Protein AF-A0A2D5S0X4-F1 (afdb_monomer_lite)

Sequence (86 aa):
MKKLICAIMFVGSAVALVTFFSVDSCLDAGGSSSKFGLVCTGVGSDFIPLYQRVAPLFWLSVFIFSSTVVFCVDKAMPNAKLCVKD

pLDDT: mean 75.85, std 10.63, range [41.56, 89.75]

Structure (mmCIF, N/CA/C/O backbone):
data_AF-A0A2D5S0X4-F1
#
_entry.id   AF-A0A2D5S0X4-F1
#
loop_
_atom_site.group_PDB
_atom_site.id
_atom_site.type_symbol
_atom_site.label_atom_id
_atom_site.label_alt_id
_atom_site.label_comp_id
_atom_site.label_asym_id
_atom_site.label_entity_id
_atom_site.label_seq_id
_atom_site.pdbx_PDB_ins_code
_atom_site.Cartn_x
_atom_site.Cartn_y
_atom_site.Cartn_z
_atom_site.occupancy
_atom_site.B_iso_or_equiv
_atom_site.auth_seq_id
_atom_site.auth_comp_id
_atom_site.auth_asym_id
_atom_site.auth_atom_id
_atom_site.pdbx_PDB_model_num
ATOM 1 N N . MET A 1 1 ? -12.007 7.679 23.503 1.00 56.41 1 MET A N 1
ATOM 2 C CA . MET A 1 1 ? -10.551 7.396 23.423 1.00 56.41 1 MET A CA 1
ATOM 3 C C . MET A 1 1 ? -10.227 6.069 22.738 1.00 56.41 1 MET A C 1
ATOM 5 O O . MET A 1 1 ? -9.512 6.106 21.751 1.00 56.41 1 MET A O 1
ATOM 9 N N . LYS A 1 2 ? -10.779 4.920 23.166 1.00 65.00 2 LYS A N 1
ATOM 10 C CA . LYS A 1 2 ? -10.478 3.609 22.543 1.00 65.00 2 LYS A CA 1
ATOM 11 C C . LYS A 1 2 ? -10.779 3.547 21.033 1.00 65.00 2 LYS A C 1
ATOM 13 O O . LYS A 1 2 ? -9.910 3.153 20.268 1.00 65.00 2 LYS A O 1
ATOM 18 N N . LYS A 1 3 ? -11.943 4.050 20.595 1.00 67.38 3 LYS A N 1
ATOM 19 C CA . LYS A 1 3 ? -12.326 4.109 19.166 1.00 67.38 3 LYS A CA 1
ATOM 20 C C . LYS A 1 3 ? -11.354 4.936 18.309 1.00 67.38 3 LYS A C 1
ATOM 22 O O . LYS A 1 3 ? -11.027 4.534 17.201 1.00 67.38 3 LYS A O 1
ATOM 27 N N . LEU A 1 4 ? -10.855 6.054 18.847 1.00 74.19 4 LEU A N 1
ATOM 28 C CA . LEU A 1 4 ? -9.897 6.924 18.156 1.00 74.19 4 LEU A CA 1
ATOM 29 C C . LEU A 1 4 ? -8.551 6.217 17.954 1.00 74.19 4 LEU A C 1
ATOM 31 O O . LEU A 1 4 ? -7.998 6.254 16.863 1.00 74.19 4 LEU A O 1
ATOM 35 N N . ILE A 1 5 ? -8.057 5.529 18.986 1.00 77.19 5 ILE A N 1
ATOM 36 C CA . ILE A 1 5 ? -6.806 4.764 18.914 1.00 77.19 5 ILE A CA 1
ATOM 37 C C . ILE A 1 5 ? -6.931 3.627 17.892 1.00 77.19 5 ILE A C 1
ATOM 39 O O . ILE A 1 5 ? -6.042 3.461 17.063 1.00 77.19 5 ILE A O 1
ATOM 43 N N . CYS A 1 6 ? -8.048 2.894 17.893 1.00 72.12 6 CYS A N 1
ATOM 44 C CA . CYS A 1 6 ? -8.298 1.844 16.903 1.00 72.12 6 CYS A CA 1
ATOM 45 C C . CYS A 1 6 ? -8.378 2.394 15.476 1.00 72.12 6 CYS A C 1
ATOM 47 O O . CYS A 1 6 ? -7.808 1.793 14.572 1.00 72.12 6 CYS A O 1
ATOM 49 N N . ALA A 1 7 ? -9.034 3.540 15.273 1.00 73.62 7 ALA A 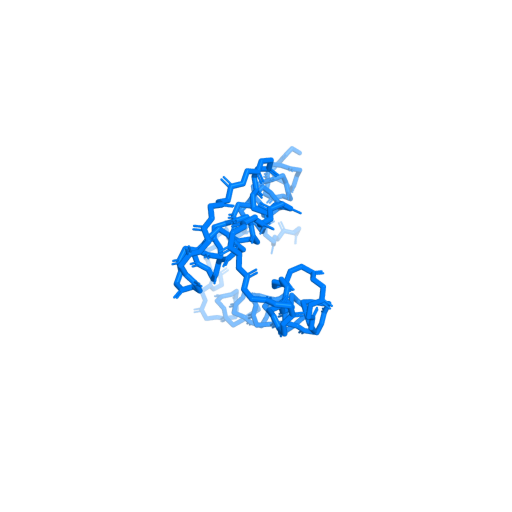N 1
ATOM 50 C CA . ALA A 1 7 ? -9.093 4.186 13.966 1.00 73.62 7 ALA A CA 1
ATOM 51 C C . ALA A 1 7 ? -7.697 4.604 13.478 1.00 73.62 7 ALA A C 1
ATOM 53 O O . ALA A 1 7 ? -7.348 4.337 12.333 1.00 73.62 7 ALA A O 1
ATOM 54 N N . ILE A 1 8 ? -6.871 5.189 14.353 1.00 78.12 8 ILE A N 1
ATOM 55 C CA . ILE A 1 8 ? -5.488 5.571 14.026 1.00 78.12 8 ILE A CA 1
ATOM 56 C C . ILE A 1 8 ? -4.643 4.338 13.696 1.00 78.12 8 ILE A C 1
ATOM 58 O O . ILE A 1 8 ? -3.938 4.348 12.691 1.00 78.12 8 ILE A O 1
ATOM 62 N N . MET A 1 9 ? -4.726 3.273 14.501 1.00 80.31 9 MET A N 1
ATOM 63 C CA . MET A 1 9 ? -4.011 2.019 14.231 1.00 80.31 9 MET A CA 1
ATOM 64 C C . MET A 1 9 ? -4.433 1.428 12.892 1.00 80.31 9 MET A C 1
ATOM 66 O O . MET A 1 9 ? -3.583 1.064 12.093 1.00 80.31 9 MET A O 1
ATOM 70 N N . PHE A 1 10 ? -5.734 1.391 12.620 1.00 80.12 10 PHE A N 1
ATOM 71 C CA . PHE A 1 10 ? -6.262 0.853 11.379 1.00 80.12 10 PHE A CA 1
ATOM 72 C C . PHE A 1 10 ? -5.790 1.657 10.156 1.00 80.12 10 PHE A C 1
ATOM 74 O O . PHE A 1 10 ? -5.278 1.076 9.202 1.00 80.12 10 PHE A O 1
ATOM 81 N N . VAL A 1 11 ? -5.887 2.992 10.198 1.00 81.19 11 VAL A N 1
ATOM 82 C CA . VAL A 1 11 ? -5.402 3.863 9.113 1.00 81.19 11 VAL A CA 1
ATOM 83 C C . VAL A 1 11 ? -3.887 3.734 8.948 1.00 81.19 11 VAL A C 1
ATOM 85 O O . VAL A 1 11 ? -3.405 3.595 7.827 1.00 81.19 11 VAL A O 1
ATOM 88 N N . GLY A 1 12 ? -3.134 3.722 10.051 1.00 83.12 12 GLY A N 1
ATOM 89 C CA . GLY A 1 12 ? -1.683 3.551 10.033 1.00 83.12 12 GLY A CA 1
ATOM 90 C C . GLY A 1 12 ? -1.259 2.216 9.422 1.00 83.12 12 GLY A C 1
ATOM 91 O O . GLY A 1 12 ? -0.399 2.191 8.546 1.00 83.12 12 GLY A O 1
ATOM 92 N N . SER A 1 13 ? -1.904 1.116 9.818 1.00 82.69 13 SER A N 1
ATOM 93 C CA . SER A 1 13 ? -1.669 -0.212 9.245 1.00 82.69 13 SER A CA 1
ATOM 94 C C . SER A 1 13 ? -2.027 -0.265 7.762 1.00 82.69 13 SER A C 1
ATOM 96 O O . SER A 1 13 ? -1.263 -0.829 6.984 1.00 82.69 13 SER A O 1
ATOM 98 N N . ALA A 1 14 ? -3.137 0.355 7.351 1.00 79.38 14 ALA A N 1
ATOM 99 C CA . ALA A 1 14 ? -3.522 0.422 5.945 1.00 79.38 14 ALA A CA 1
ATOM 100 C C . ALA A 1 14 ? -2.465 1.165 5.112 1.00 79.38 14 ALA A C 1
ATOM 102 O O . ALA A 1 14 ? -1.983 0.625 4.122 1.00 79.38 14 ALA A O 1
ATOM 103 N N . VAL A 1 15 ? -2.031 2.353 5.544 1.00 81.62 15 VAL A N 1
ATOM 104 C CA . VAL A 1 15 ? -0.985 3.130 4.852 1.00 81.62 15 VAL A CA 1
ATOM 105 C C . VAL A 1 15 ? 0.344 2.370 4.804 1.00 81.62 15 VAL A C 1
ATOM 107 O O . VAL A 1 15 ? 1.012 2.368 3.766 1.00 81.62 15 VAL A O 1
ATOM 110 N N . ALA A 1 16 ? 0.718 1.687 5.890 1.00 85.19 16 ALA A N 1
ATOM 111 C CA . ALA A 1 16 ? 1.924 0.866 5.942 1.00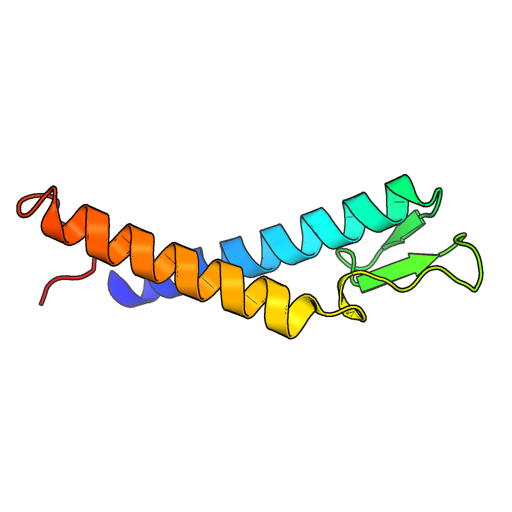 85.19 16 ALA A CA 1
ATOM 112 C C . ALA A 1 16 ? 1.863 -0.308 4.951 1.00 85.19 16 ALA A C 1
ATOM 114 O O . ALA A 1 16 ? 2.831 -0.540 4.231 1.00 85.19 16 ALA A O 1
ATOM 115 N N . LEU A 1 17 ? 0.721 -0.995 4.856 1.00 84.31 17 LEU A N 1
ATOM 116 C CA . LEU A 1 17 ? 0.495 -2.059 3.873 1.00 84.31 17 LEU A CA 1
ATOM 117 C C . LEU A 1 17 ? 0.582 -1.523 2.439 1.00 84.31 17 LEU A C 1
ATOM 119 O O . LEU A 1 17 ? 1.271 -2.124 1.618 1.00 84.31 17 LEU A O 1
ATOM 123 N N . VAL A 1 18 ? -0.053 -0.380 2.139 1.00 80.31 18 VAL A N 1
ATOM 124 C CA . VAL A 1 18 ? 0.024 0.253 0.804 1.00 80.31 18 VAL A CA 1
ATOM 125 C C . VAL A 1 18 ? 1.467 0.523 0.422 1.00 80.31 18 VAL A C 1
ATOM 127 O O . VAL A 1 18 ? 1.905 0.178 -0.675 1.00 80.31 18 VAL A O 1
ATOM 130 N N . THR A 1 19 ? 2.198 1.133 1.348 1.00 84.31 19 THR A N 1
ATOM 131 C CA . THR A 1 19 ? 3.601 1.491 1.180 1.00 84.31 19 THR A CA 1
ATOM 132 C C . THR A 1 19 ? 4.441 0.247 0.919 1.00 84.31 19 THR A C 1
ATOM 134 O O . THR A 1 19 ? 5.182 0.208 -0.058 1.00 84.31 19 THR A O 1
ATOM 137 N N . PHE A 1 20 ? 4.283 -0.784 1.753 1.00 86.25 20 PHE A N 1
ATOM 138 C CA . PHE A 1 20 ? 5.041 -2.026 1.660 1.00 86.25 20 PHE A CA 1
ATOM 139 C C . PHE A 1 20 ? 4.851 -2.707 0.301 1.00 86.25 20 PHE A C 1
ATOM 141 O O . PHE A 1 20 ? 5.831 -2.932 -0.400 1.00 86.25 20 PHE A O 1
ATOM 148 N N . PHE A 1 21 ? 3.605 -2.932 -0.126 1.00 83.81 21 PHE A N 1
ATOM 149 C CA . PHE A 1 21 ? 3.330 -3.556 -1.425 1.00 83.81 21 PHE A CA 1
ATOM 150 C C . PHE A 1 21 ? 3.769 -2.692 -2.615 1.00 83.81 21 PHE A C 1
ATOM 152 O O . PHE A 1 21 ? 4.179 -3.212 -3.653 1.00 83.81 21 PHE A O 1
ATOM 159 N N . SER A 1 22 ? 3.706 -1.365 -2.488 1.00 82.94 22 SER A N 1
ATOM 160 C CA . SER A 1 22 ? 4.175 -0.465 -3.548 1.00 82.94 22 SER A CA 1
ATOM 161 C C . SER A 1 22 ? 5.699 -0.514 -3.701 1.00 82.94 22 SER A C 1
ATOM 163 O O . SER 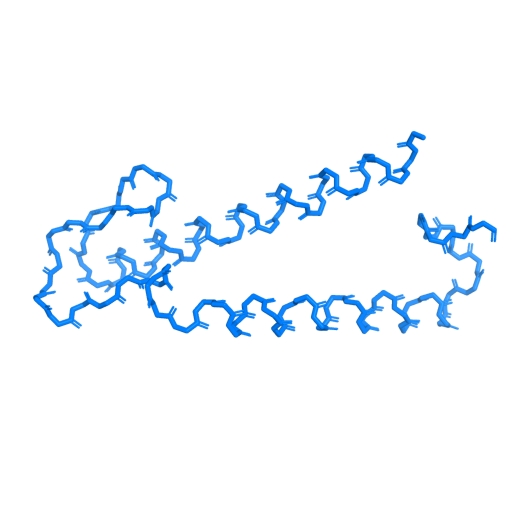A 1 22 ? 6.196 -0.509 -4.825 1.00 82.94 22 SER A O 1
ATOM 165 N N . VAL A 1 23 ? 6.441 -0.606 -2.592 1.00 87.62 23 VAL A N 1
ATOM 166 C CA . VAL A 1 23 ? 7.900 -0.802 -2.607 1.00 87.62 23 VAL A CA 1
ATOM 167 C C . VAL A 1 23 ? 8.255 -2.171 -3.182 1.00 87.62 23 VAL A C 1
ATOM 169 O O . VAL A 1 23 ? 9.081 -2.241 -4.086 1.00 87.62 23 VAL A O 1
ATOM 172 N N . ASP A 1 24 ? 7.606 -3.226 -2.696 1.00 88.00 24 ASP A N 1
ATOM 173 C CA . ASP A 1 24 ? 7.826 -4.614 -3.114 1.00 88.00 24 ASP A CA 1
ATOM 174 C C . ASP A 1 24 ? 7.643 -4.780 -4.630 1.00 88.00 24 ASP A C 1
ATOM 176 O O . ASP A 1 24 ? 8.579 -5.136 -5.337 1.00 88.00 24 ASP A O 1
ATOM 180 N N . SER A 1 25 ? 6.500 -4.335 -5.165 1.00 84.62 25 SER A N 1
ATOM 181 C CA . SER A 1 25 ? 6.230 -4.386 -6.611 1.00 84.62 25 SER A CA 1
ATOM 182 C C . SER A 1 25 ? 7.226 -3.593 -7.469 1.00 84.62 25 SER A C 1
ATOM 184 O O . SER A 1 25 ? 7.469 -3.950 -8.620 1.00 84.62 25 SER A O 1
ATOM 186 N N . CYS A 1 26 ? 7.800 -2.511 -6.932 1.00 86.69 26 CYS A N 1
ATOM 187 C CA . CYS A 1 26 ? 8.832 -1.734 -7.616 1.00 86.69 26 CYS A CA 1
ATOM 188 C C . CYS A 1 26 ? 10.171 -2.483 -7.655 1.00 86.69 26 CYS A C 1
ATOM 190 O O . CYS A 1 26 ? 10.833 -2.503 -8.693 1.00 86.69 26 CYS A O 1
ATOM 192 N N . LEU A 1 27 ? 10.557 -3.104 -6.537 1.00 87.88 27 LEU A N 1
ATOM 193 C CA . LEU A 1 27 ? 11.779 -3.901 -6.436 1.00 87.88 27 LEU A CA 1
ATOM 194 C C . LEU A 1 27 ? 11.692 -5.168 -7.298 1.00 87.88 27 LEU A C 1
ATOM 196 O O . LEU A 1 27 ? 12.655 -5.489 -7.991 1.00 87.88 27 LEU A O 1
ATOM 200 N N . ASP A 1 28 ? 10.530 -5.821 -7.336 1.00 87.69 28 ASP A N 1
ATOM 201 C CA . ASP A 1 28 ? 10.265 -6.985 -8.194 1.00 87.69 28 ASP A CA 1
ATOM 202 C C . ASP A 1 28 ? 10.388 -6.659 -9.687 1.00 87.69 28 ASP A C 1
ATOM 204 O O . ASP A 1 28 ? 10.820 -7.489 -10.485 1.00 87.69 28 ASP A O 1
ATOM 208 N N . ALA A 1 29 ? 10.062 -5.425 -10.078 1.00 85.12 29 ALA A N 1
ATOM 209 C CA . ALA A 1 29 ? 10.257 -4.937 -11.440 1.00 85.12 29 ALA A CA 1
ATOM 210 C C . ALA A 1 29 ? 11.715 -4.540 -11.752 1.00 85.12 29 ALA A C 1
ATOM 212 O O . ALA A 1 29 ? 11.988 -4.022 -12.837 1.00 85.12 29 ALA A O 1
ATOM 213 N N . GLY A 1 30 ? 12.648 -4.753 -10.817 1.00 87.50 30 GLY A N 1
ATOM 214 C CA . GLY A 1 30 ? 14.056 -4.366 -10.938 1.00 87.50 30 GLY A CA 1
ATOM 215 C C . GLY A 1 30 ? 14.311 -2.870 -10.727 1.00 87.50 30 GLY A C 1
ATOM 216 O O . GLY A 1 30 ? 15.400 -2.385 -11.031 1.00 87.50 30 GLY A O 1
ATOM 217 N N . GLY A 1 31 ? 13.313 -2.136 -10.232 1.00 88.06 31 GLY A N 1
ATOM 218 C CA . GLY A 1 31 ? 13.395 -0.709 -9.961 1.00 88.06 31 GLY A CA 1
ATOM 219 C C . GLY A 1 31 ? 14.007 -0.372 -8.607 1.00 88.06 31 GLY A C 1
ATOM 220 O O . GLY A 1 31 ? 14.279 -1.226 -7.767 1.00 88.06 31 GLY A O 1
ATOM 221 N N . SER A 1 32 ? 14.168 0.925 -8.363 1.00 89.75 32 SER A N 1
ATOM 222 C CA . SER A 1 32 ? 14.475 1.481 -7.051 1.00 89.75 32 SER A CA 1
ATOM 223 C C . SER A 1 32 ? 13.283 2.280 -6.540 1.00 89.75 32 SER A C 1
ATOM 225 O O . SER A 1 32 ? 12.744 3.144 -7.238 1.00 89.75 32 SER A O 1
ATOM 227 N N . SER A 1 33 ? 12.863 1.991 -5.310 1.00 87.81 33 SER A N 1
ATOM 228 C CA . SER A 1 33 ? 11.737 2.672 -4.683 1.00 87.81 33 SER A CA 1
ATOM 229 C C . SER A 1 33 ? 12.199 3.807 -3.771 1.00 87.81 33 SER A C 1
ATOM 231 O O . SER A 1 33 ? 13.186 3.690 -3.047 1.00 87.81 33 SER A O 1
ATOM 233 N N . SER A 1 34 ? 11.460 4.915 -3.766 1.00 86.31 34 SER A N 1
ATOM 234 C CA . SER A 1 34 ? 11.685 6.045 -2.864 1.00 86.31 34 SER A CA 1
ATOM 235 C C . SER A 1 34 ? 10.364 6.696 -2.439 1.00 86.31 34 SER A C 1
ATOM 237 O O . SER A 1 34 ? 9.289 6.328 -2.914 1.00 86.31 34 SER A O 1
ATOM 239 N N . LYS A 1 35 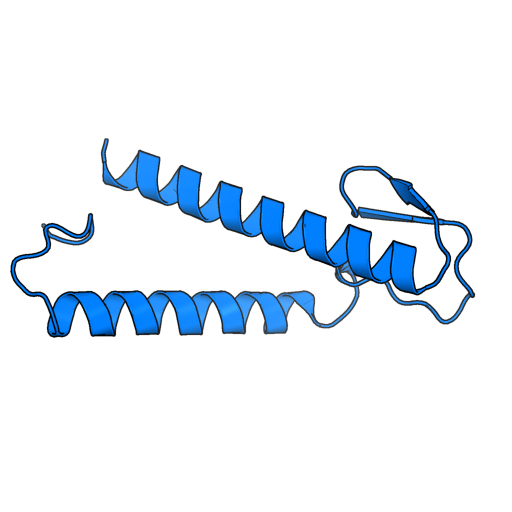? 10.432 7.647 -1.493 1.00 85.94 35 LYS A N 1
ATOM 240 C CA . LYS A 1 35 ? 9.258 8.365 -0.950 1.00 85.94 35 LYS A CA 1
ATOM 241 C C . LYS A 1 35 ? 8.152 7.418 -0.454 1.00 85.94 35 LYS A C 1
ATOM 243 O O . LYS A 1 35 ? 6.989 7.605 -0.791 1.00 85.94 35 LYS A O 1
ATOM 248 N N . PHE A 1 36 ? 8.514 6.411 0.345 1.00 81.06 36 PHE A N 1
ATOM 249 C CA . PHE A 1 36 ? 7.558 5.439 0.897 1.00 81.06 36 PHE A CA 1
ATOM 250 C C . PHE A 1 36 ? 6.739 4.720 -0.195 1.00 81.06 36 PHE A C 1
ATOM 252 O O . PHE A 1 36 ? 5.519 4.627 -0.110 1.00 81.06 36 PHE A O 1
ATOM 259 N N . GLY A 1 37 ? 7.392 4.236 -1.254 1.00 74.88 37 GLY A N 1
ATOM 260 C CA . GLY A 1 37 ? 6.714 3.451 -2.294 1.00 74.88 37 GLY A CA 1
ATOM 261 C C . GLY A 1 37 ? 5.918 4.267 -3.312 1.00 74.88 37 GLY A C 1
ATOM 262 O O . GLY A 1 37 ? 5.377 3.691 -4.250 1.00 74.88 37 GLY A O 1
ATOM 263 N N . LEU A 1 38 ? 5.860 5.596 -3.168 1.00 78.00 38 LEU A N 1
ATOM 264 C CA . LEU A 1 38 ? 5.146 6.485 -4.094 1.00 78.00 38 LEU A CA 1
ATOM 265 C C . LEU A 1 38 ? 5.948 6.831 -5.348 1.00 78.00 38 LEU A C 1
ATOM 267 O O . LEU A 1 38 ? 5.403 7.398 -6.290 1.00 78.00 38 LEU A O 1
ATOM 271 N N . VAL A 1 39 ? 7.246 6.538 -5.353 1.00 84.62 39 VAL A N 1
ATOM 272 C CA . VAL A 1 39 ? 8.117 6.782 -6.498 1.00 84.62 39 VAL A CA 1
ATOM 273 C C . VAL A 1 39 ? 8.893 5.509 -6.786 1.00 84.62 39 VAL A C 1
ATOM 275 O O . VAL A 1 39 ? 9.559 4.971 -5.902 1.00 84.62 39 VAL A O 1
ATOM 278 N N . CYS A 1 40 ? 8.817 5.055 -8.032 1.00 86.19 40 CYS A N 1
ATOM 279 C CA . CYS A 1 40 ? 9.593 3.940 -8.550 1.00 86.19 40 CYS A CA 1
ATOM 280 C C . CYS A 1 40 ? 10.397 4.423 -9.760 1.00 86.19 40 CYS A C 1
ATOM 282 O O . CYS A 1 40 ? 9.829 5.004 -10.685 1.00 86.19 40 CYS A O 1
ATOM 284 N N . THR A 1 41 ? 11.713 4.231 -9.739 1.00 87.75 41 THR A N 1
ATOM 285 C CA . THR A 1 41 ? 12.631 4.622 -10.819 1.00 87.75 41 THR A CA 1
ATOM 286 C C . THR A 1 41 ? 13.415 3.412 -11.320 1.00 87.75 41 THR A C 1
ATOM 288 O O . THR A 1 41 ? 13.488 2.394 -10.643 1.00 87.75 41 THR A O 1
ATOM 291 N N . GLY A 1 42 ? 13.995 3.496 -12.521 1.00 85.31 42 GLY A N 1
ATOM 292 C CA . GLY A 1 42 ? 14.781 2.391 -13.092 1.00 85.31 42 GLY A CA 1
ATOM 293 C C . GLY A 1 42 ? 13.954 1.212 -13.623 1.00 85.31 42 GLY A C 1
ATOM 294 O O . GLY A 1 42 ? 14.524 0.189 -13.976 1.00 85.31 42 GLY A O 1
ATOM 295 N N . VAL A 1 43 ? 12.632 1.363 -13.705 1.00 85.38 43 VAL A N 1
ATOM 296 C CA . VAL A 1 43 ? 11.701 0.388 -14.293 1.00 85.38 43 VAL A CA 1
ATOM 297 C C . VAL A 1 43 ? 11.425 0.694 -15.766 1.00 85.38 43 VAL A C 1
ATOM 299 O O . VAL A 1 43 ? 11.555 1.838 -16.206 1.00 85.38 43 VAL A O 1
ATOM 302 N N . GLY A 1 44 ? 11.027 -0.327 -16.532 1.00 82.44 44 GLY A N 1
ATOM 303 C CA . GLY A 1 44 ? 10.609 -0.162 -17.928 1.00 82.44 44 GLY A CA 1
ATOM 304 C C . GLY A 1 44 ? 9.392 0.761 -18.077 1.00 82.44 44 GLY A C 1
ATOM 305 O O . GLY A 1 44 ? 8.592 0.895 -17.152 1.00 82.44 44 GLY A O 1
ATOM 306 N N . SER A 1 45 ? 9.226 1.370 -19.256 1.00 76.62 45 SER A N 1
ATOM 307 C CA . SER A 1 45 ? 8.130 2.312 -19.561 1.00 76.62 45 SER A CA 1
ATOM 308 C C . SER A 1 45 ? 6.725 1.733 -19.372 1.00 76.62 45 SER A C 1
ATOM 310 O O . SER A 1 45 ? 5.772 2.487 -19.199 1.00 76.62 45 SER A O 1
ATOM 312 N N . ASP A 1 46 ? 6.607 0.406 -19.383 1.00 78.62 46 ASP A N 1
ATOM 313 C CA . ASP A 1 46 ? 5.337 -0.315 -19.273 1.00 78.62 46 ASP A CA 1
ATOM 314 C C . ASP A 1 46 ? 4.976 -0.661 -17.816 1.00 78.62 46 ASP A C 1
ATOM 316 O O . ASP A 1 46 ? 3.902 -1.206 -17.531 1.00 78.62 46 ASP A O 1
ATOM 320 N N . PHE A 1 47 ? 5.866 -0.361 -16.862 1.00 80.62 47 PHE A N 1
ATOM 321 C CA . PHE A 1 47 ? 5.596 -0.577 -15.449 1.00 80.62 47 PHE A CA 1
ATOM 322 C C . PHE A 1 47 ? 4.642 0.495 -14.926 1.00 80.62 47 PHE A C 1
ATOM 324 O O . PHE A 1 47 ? 4.972 1.675 -14.847 1.00 80.62 47 PHE A O 1
ATOM 331 N N . ILE A 1 48 ? 3.453 0.057 -14.519 1.00 79.31 48 ILE A N 1
ATOM 332 C CA . ILE A 1 48 ? 2.465 0.914 -13.865 1.00 79.31 48 ILE A CA 1
ATOM 333 C C . ILE A 1 48 ? 2.555 0.642 -12.362 1.00 79.31 48 ILE A C 1
ATOM 335 O O . ILE A 1 48 ? 2.202 -0.471 -11.950 1.00 79.31 48 ILE A O 1
ATOM 339 N N . PRO A 1 49 ? 2.984 1.625 -11.553 1.00 72.12 49 PRO A N 1
ATOM 340 C CA . PRO A 1 49 ? 3.092 1.489 -10.111 1.00 72.12 49 PRO A CA 1
ATOM 341 C C . PRO A 1 49 ? 1.779 1.066 -9.457 1.00 72.12 49 PRO A C 1
ATOM 343 O O . PRO A 1 49 ? 0.691 1.439 -9.904 1.00 72.12 49 PRO A O 1
ATOM 346 N N . LEU A 1 50 ? 1.874 0.334 -8.347 1.00 71.19 50 LEU A N 1
ATOM 347 C CA . LEU A 1 50 ? 0.706 -0.203 -7.649 1.00 71.19 50 LEU A CA 1
ATOM 348 C C . LEU A 1 50 ? -0.287 0.895 -7.233 1.00 71.19 50 LEU A C 1
ATOM 350 O O . LEU A 1 50 ? -1.490 0.706 -7.381 1.00 71.19 50 LEU A O 1
ATOM 354 N N . TYR A 1 51 ? 0.208 2.061 -6.800 1.00 67.94 51 TYR A N 1
ATOM 355 C CA . TYR A 1 51 ? -0.619 3.219 -6.431 1.00 67.94 51 TYR A CA 1
ATOM 356 C C . TYR A 1 51 ? -1.393 3.837 -7.613 1.00 67.94 51 TYR A C 1
ATOM 358 O O . TYR A 1 51 ? -2.368 4.552 -7.393 1.00 67.94 51 TYR A O 1
ATOM 366 N N . GLN A 1 52 ? -0.963 3.574 -8.853 1.00 70.81 52 GLN A N 1
ATOM 367 C CA . GLN A 1 52 ? -1.617 4.005 -10.096 1.00 70.81 52 GLN A CA 1
ATOM 368 C C . GLN A 1 52 ? -2.471 2.912 -10.739 1.00 70.81 52 GLN A C 1
ATOM 370 O O . GLN A 1 52 ? -3.393 3.221 -11.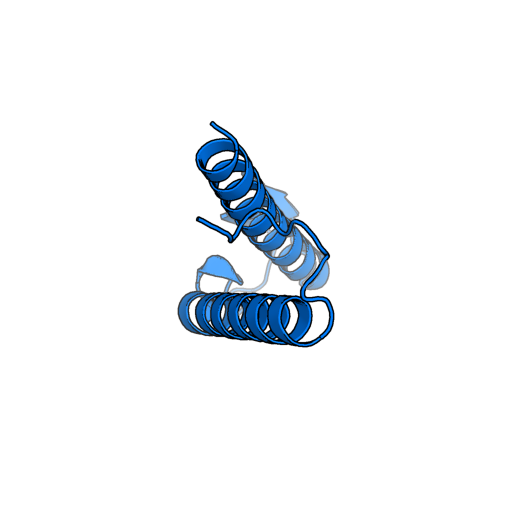494 1.00 70.81 52 GLN A O 1
ATOM 375 N N . ARG A 1 53 ? -2.186 1.636 -10.456 1.00 65.31 53 ARG A N 1
ATOM 376 C CA . ARG A 1 53 ? -3.085 0.536 -10.817 1.00 65.31 53 ARG A CA 1
ATOM 377 C C . ARG A 1 53 ? -4.356 0.616 -9.978 1.00 65.31 53 ARG A C 1
ATOM 379 O O . ARG A 1 53 ? -4.528 1.503 -9.153 1.00 65.31 53 ARG A O 1
ATOM 386 N N . VAL A 1 54 ? -5.250 -0.342 -10.190 1.00 59.62 54 VAL A N 1
ATOM 387 C CA . VAL A 1 54 ? -6.572 -0.547 -9.568 1.00 59.62 54 VAL A CA 1
ATOM 388 C C . VAL A 1 54 ? -6.593 -0.600 -8.018 1.00 59.62 54 VAL A C 1
ATOM 390 O O . VAL A 1 54 ? -7.558 -1.078 -7.425 1.00 59.62 54 VAL A O 1
ATOM 393 N N . ALA A 1 55 ? -5.561 -0.081 -7.348 1.00 60.41 55 ALA A N 1
ATOM 394 C CA . ALA A 1 55 ? -5.443 0.211 -5.932 1.00 60.41 55 ALA A CA 1
ATOM 395 C C . ALA A 1 55 ? -6.745 0.685 -5.279 1.00 60.41 55 ALA A C 1
ATOM 397 O O . ALA A 1 55 ? -7.048 0.138 -4.225 1.00 60.41 55 ALA A O 1
ATOM 398 N N . PRO A 1 56 ? -7.574 1.587 -5.849 1.00 63.38 56 PRO A N 1
ATOM 399 C CA . PRO A 1 56 ? -8.834 1.945 -5.203 1.00 63.38 56 PRO A CA 1
ATOM 400 C C . PRO A 1 56 ? -9.741 0.730 -4.974 1.00 63.38 56 PRO A C 1
ATOM 402 O O . PRO A 1 56 ? -10.277 0.573 -3.884 1.00 63.38 56 PRO A O 1
ATOM 405 N N . LEU A 1 57 ? -9.855 -0.171 -5.957 1.00 66.62 57 LEU A N 1
ATOM 406 C CA . LEU A 1 57 ? -10.653 -1.395 -5.845 1.00 66.62 57 LEU A CA 1
ATOM 407 C C . LEU A 1 57 ? -9.973 -2.455 -4.969 1.00 66.62 57 LEU A C 1
ATOM 409 O O . LEU A 1 57 ? -10.657 -3.130 -4.201 1.00 66.62 57 LEU A O 1
ATOM 413 N N . PHE A 1 58 ? -8.643 -2.573 -5.026 1.00 69.25 58 PHE A N 1
ATOM 414 C CA . PHE A 1 58 ? -7.898 -3.465 -4.133 1.00 69.25 58 PHE A CA 1
ATOM 415 C C . PHE A 1 58 ? -8.081 -3.056 -2.666 1.00 69.25 58 PHE A C 1
ATOM 417 O O . PHE A 1 58 ? -8.506 -3.874 -1.853 1.00 69.25 58 PHE A O 1
ATOM 424 N N . TRP A 1 59 ? -7.871 -1.780 -2.333 1.00 70.88 59 TRP A N 1
ATOM 425 C CA . TRP A 1 59 ? -8.095 -1.267 -0.982 1.00 70.88 59 TRP A CA 1
ATOM 426 C C . TRP A 1 59 ? -9.554 -1.421 -0.574 1.00 70.88 59 TRP A C 1
ATOM 428 O O . TRP A 1 59 ? -9.813 -1.934 0.509 1.00 70.88 59 TRP A O 1
ATOM 438 N N . LEU A 1 60 ? -10.511 -1.104 -1.451 1.00 74.56 60 LEU A N 1
ATOM 439 C CA . LEU A 1 60 ? -11.933 -1.319 -1.172 1.00 74.56 60 LEU A CA 1
ATOM 440 C C . LEU A 1 60 ? -12.235 -2.784 -0.810 1.00 74.56 60 LEU A C 1
ATOM 442 O O . LEU A 1 60 ? -12.955 -3.038 0.153 1.00 74.56 60 LEU A O 1
ATOM 446 N N . SER A 1 61 ? -11.626 -3.751 -1.506 1.00 75.38 61 SER A N 1
ATOM 447 C CA . SER A 1 61 ? -11.774 -5.174 -1.178 1.00 75.38 61 SER A CA 1
ATOM 448 C C . SER A 1 61 ? -11.164 -5.538 0.181 1.00 75.38 61 SER A C 1
ATOM 450 O O . SER A 1 61 ? -11.802 -6.243 0.960 1.00 75.38 61 SER A O 1
ATOM 452 N N . VAL A 1 62 ? -9.986 -4.997 0.519 1.00 74.88 62 VAL A N 1
ATOM 453 C CA . VAL A 1 62 ? -9.323 -5.204 1.820 1.00 74.88 62 VAL A CA 1
ATOM 454 C C . VAL A 1 62 ? -10.164 -4.630 2.959 1.00 74.88 62 VAL A C 1
ATOM 456 O O . VAL A 1 62 ? -10.301 -5.264 4.008 1.00 74.88 62 VAL A O 1
ATOM 459 N N . PHE A 1 63 ? -10.773 -3.462 2.749 1.00 76.25 63 PHE A N 1
ATOM 460 C CA . PHE A 1 63 ? -11.707 -2.852 3.692 1.00 76.25 63 PHE A CA 1
ATOM 461 C C . PHE A 1 63 ? -12.949 -3.724 3.895 1.00 76.25 63 PHE A C 1
ATOM 463 O O . PHE A 1 63 ? -13.285 -4.035 5.036 1.00 76.25 63 PHE A O 1
ATOM 470 N N . ILE A 1 64 ? -13.588 -4.178 2.812 1.00 82.06 64 ILE A N 1
ATOM 471 C CA . ILE A 1 64 ? -14.771 -5.051 2.878 1.00 82.06 64 ILE A CA 1
ATOM 472 C C . ILE A 1 64 ? -14.441 -6.363 3.599 1.00 82.06 64 ILE A C 1
ATOM 474 O O . ILE A 1 64 ? -15.181 -6.770 4.498 1.00 82.06 64 ILE A O 1
ATOM 478 N N . PHE A 1 65 ? -13.319 -7.006 3.265 1.00 81.50 65 PHE A N 1
ATOM 479 C CA . PHE A 1 65 ? -12.871 -8.221 3.946 1.00 81.50 65 PHE A CA 1
ATOM 480 C C . PHE A 1 65 ? -12.593 -7.970 5.427 1.00 81.50 65 PHE A C 1
ATOM 482 O O . PHE A 1 65 ? -13.069 -8.728 6.266 1.00 81.50 65 PHE A O 1
ATOM 489 N N . SER A 1 66 ? -11.899 -6.883 5.768 1.00 78.56 66 SER A N 1
ATOM 490 C CA . SER A 1 66 ? -11.610 -6.533 7.163 1.00 78.56 66 SER A CA 1
ATOM 491 C C . SER A 1 66 ? -12.890 -6.294 7.965 1.00 78.56 66 SER A C 1
ATOM 493 O O . SER A 1 66 ? -13.038 -6.834 9.059 1.00 78.56 66 SER A O 1
ATOM 495 N N . SER A 1 67 ? -13.856 -5.552 7.414 1.00 78.12 67 SER A N 1
ATOM 496 C CA . SER A 1 67 ? -15.163 -5.339 8.047 1.00 78.12 67 SER A CA 1
ATOM 497 C C . SER A 1 67 ? -15.945 -6.642 8.209 1.00 78.12 67 SER A C 1
ATOM 499 O O . SER A 1 67 ? -16.552 -6.863 9.255 1.00 78.12 67 SER A O 1
ATOM 501 N N . THR A 1 68 ? -15.892 -7.527 7.211 1.00 81.56 68 THR A N 1
ATOM 502 C CA . THR A 1 68 ? -16.550 -8.841 7.261 1.00 81.56 68 THR A CA 1
ATOM 503 C C . THR A 1 68 ? -15.935 -9.721 8.346 1.00 81.56 68 THR A C 1
ATOM 505 O O . THR A 1 68 ? -16.661 -10.310 9.141 1.00 81.56 68 THR A O 1
ATOM 508 N N . VAL A 1 69 ? -14.603 -9.762 8.443 1.00 80.62 69 VAL A N 1
ATOM 509 C CA . VAL A 1 69 ? -13.893 -10.507 9.492 1.00 80.62 69 VAL A CA 1
ATOM 510 C C . VAL A 1 69 ? -14.249 -9.960 10.870 1.00 80.62 69 VAL A C 1
ATOM 512 O O . VAL A 1 69 ? -14.598 -10.742 11.748 1.00 80.62 69 VAL A O 1
ATOM 515 N N . VAL A 1 70 ? -14.243 -8.637 11.063 1.00 78.19 70 VAL A N 1
ATOM 516 C CA . VAL A 1 70 ? -14.644 -8.022 12.340 1.00 78.19 70 VAL A CA 1
ATOM 517 C C . VAL A 1 70 ? -16.074 -8.413 12.717 1.00 78.19 70 VAL A C 1
ATOM 519 O O . VAL A 1 70 ? -16.306 -8.822 13.852 1.00 78.19 70 VAL A O 1
ATOM 522 N N . PHE A 1 71 ? -17.013 -8.362 11.768 1.00 77.94 71 PHE A N 1
ATOM 523 C CA . PHE A 1 71 ? -18.399 -8.775 11.996 1.00 77.94 71 PHE A CA 1
ATOM 524 C C . PHE A 1 71 ? -18.513 -10.265 12.362 1.00 77.94 71 PHE A C 1
ATOM 526 O O . PHE A 1 71 ? -19.236 -10.630 13.289 1.00 77.94 71 PHE A O 1
ATOM 533 N N . CYS A 1 72 ? -17.772 -11.138 11.676 1.00 78.94 72 CYS A N 1
ATOM 534 C CA . CYS A 1 72 ? -17.741 -12.567 11.979 1.00 78.94 72 CYS A CA 1
ATOM 535 C C . CYS A 1 72 ? -17.145 -12.859 13.362 1.00 78.94 72 CYS A C 1
ATOM 537 O O . CYS A 1 72 ? -17.696 -13.686 14.088 1.00 78.94 72 CYS A O 1
ATOM 539 N N . VAL A 1 73 ? -16.054 -12.186 13.745 1.00 77.25 73 VAL A N 1
ATOM 540 C CA . VAL A 1 73 ? -15.417 -12.378 15.057 1.00 77.25 73 VAL A CA 1
ATOM 541 C C . VAL A 1 73 ? -16.320 -11.864 16.179 1.00 77.25 73 VAL A C 1
ATOM 543 O O . VAL A 1 73 ? -16.458 -12.557 17.182 1.00 77.25 73 VAL A O 1
ATOM 546 N N . ASP A 1 74 ? -16.990 -10.720 16.006 1.00 73.38 74 ASP A N 1
ATOM 547 C CA . ASP A 1 74 ? -17.950 -10.202 16.994 1.00 73.38 74 ASP A CA 1
ATOM 548 C C . ASP A 1 74 ? -19.113 -11.180 17.224 1.00 73.38 74 ASP A C 1
ATOM 550 O O . ASP A 1 74 ? -19.501 -11.461 18.360 1.00 73.38 74 ASP A O 1
ATOM 554 N N . LYS A 1 75 ? -19.607 -11.798 16.145 1.00 73.81 75 LYS A N 1
ATOM 555 C CA . LYS A 1 75 ? -20.675 -12.799 16.224 1.00 73.81 75 LYS A CA 1
ATOM 556 C C . LYS A 1 75 ? -20.212 -14.131 16.831 1.00 73.81 75 LYS A C 1
ATOM 558 O O . LYS A 1 75 ? -20.990 -14.780 17.525 1.00 73.81 75 LYS A O 1
ATOM 563 N N . ALA A 1 76 ? -18.972 -14.550 16.566 1.00 77.94 76 ALA A N 1
ATOM 564 C CA . ALA A 1 76 ? -18.406 -15.807 17.063 1.00 77.94 76 ALA A CA 1
ATOM 565 C C . ALA A 1 76 ? -17.897 -15.715 18.512 1.00 77.94 76 ALA A C 1
ATOM 567 O O . ALA A 1 76 ? -17.912 -16.709 19.236 1.00 77.94 76 ALA A O 1
ATOM 568 N N . MET A 1 77 ? -17.457 -14.533 18.951 1.00 71.00 77 MET A N 1
ATOM 569 C CA . MET A 1 77 ? -16.932 -14.286 20.294 1.00 71.00 77 MET A CA 1
ATOM 570 C C . MET A 1 77 ? -17.684 -13.129 20.971 1.00 71.00 77 MET A C 1
ATOM 572 O O . MET A 1 77 ? -17.112 -12.061 21.179 1.00 71.00 77 MET A O 1
ATOM 576 N N . PRO A 1 78 ? -18.938 -13.334 21.410 1.00 61.31 78 PRO A N 1
ATOM 577 C CA . PRO A 1 78 ? -19.774 -12.265 21.973 1.00 61.31 78 PRO A CA 1
ATOM 578 C C . PRO A 1 78 ? -19.239 -11.654 23.285 1.00 61.31 78 PRO A C 1
ATOM 580 O O . PRO A 1 78 ? -19.689 -10.577 23.686 1.00 61.31 78 PRO A O 1
ATOM 583 N N . ASN A 1 79 ? -18.285 -12.329 23.944 1.00 58.00 79 ASN A N 1
ATOM 584 C CA . ASN A 1 79 ? -17.589 -11.872 25.155 1.00 58.00 79 ASN A CA 1
ATOM 585 C C . ASN A 1 79 ? -16.203 -11.271 24.880 1.00 58.00 79 ASN A C 1
ATOM 587 O O . ASN A 1 79 ? -15.582 -10.723 25.797 1.00 58.00 79 ASN A O 1
ATOM 591 N N . ALA A 1 80 ? -15.697 -11.359 23.646 1.00 56.19 80 ALA A N 1
ATOM 592 C CA . ALA A 1 80 ? -14.538 -10.575 23.272 1.00 56.19 80 ALA A CA 1
ATOM 593 C C . ALA A 1 80 ? -14.990 -9.115 23.293 1.00 56.19 80 ALA A C 1
ATOM 595 O O . ALA A 1 80 ? -15.827 -8.701 22.497 1.00 56.19 80 ALA A O 1
ATOM 596 N N . LYS A 1 81 ? -14.446 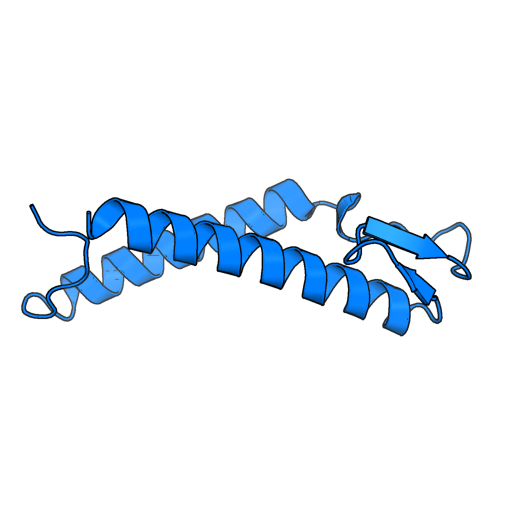-8.317 24.218 1.00 55.97 81 LYS A N 1
ATOM 597 C CA . LYS A 1 81 ? -14.527 -6.853 24.152 1.00 55.97 81 LYS A CA 1
ATOM 598 C C . LYS A 1 81 ? -13.686 -6.378 22.965 1.00 55.97 81 LYS A C 1
ATOM 600 O O . LYS A 1 81 ? -12.671 -5.705 23.140 1.00 55.97 81 LYS A O 1
ATOM 605 N N . LEU A 1 82 ? -14.075 -6.765 21.752 1.00 56.56 82 LEU A N 1
ATOM 606 C CA . LEU A 1 82 ? -13.669 -6.066 20.551 1.00 56.56 82 LEU A CA 1
ATOM 607 C C . LEU A 1 82 ? -14.059 -4.607 20.760 1.00 56.56 82 LEU A C 1
ATOM 609 O O . LEU A 1 82 ? -15.088 -4.304 21.363 1.00 56.56 82 LEU A O 1
ATOM 613 N N . CYS A 1 83 ? -13.219 -3.682 20.306 1.00 53.91 83 CYS A N 1
ATOM 614 C CA . CYS A 1 83 ? -13.401 -2.239 20.508 1.00 53.91 83 CYS A CA 1
ATOM 615 C C . CYS A 1 83 ? -14.651 -1.654 19.803 1.00 53.91 83 CYS A C 1
ATOM 617 O O . CYS A 1 83 ? -14.772 -0.437 19.662 1.00 53.91 83 CYS A O 1
ATOM 619 N N . VAL A 1 84 ? -15.572 -2.524 19.389 1.00 53.88 84 VAL A N 1
ATOM 620 C CA . VAL A 1 84 ? -16.836 -2.297 18.703 1.00 53.88 84 VAL A CA 1
ATOM 621 C C . VAL A 1 84 ? -17.968 -2.781 19.617 1.00 53.88 84 VAL A C 1
ATOM 623 O O . VAL A 1 84 ? -18.673 -3.728 19.309 1.00 53.88 84 VAL A O 1
ATOM 626 N N . LYS A 1 85 ? -18.130 -2.182 20.795 1.00 41.56 85 LYS A N 1
ATOM 627 C CA . LYS A 1 85 ? -19.389 -2.315 21.535 1.00 41.56 85 LYS A CA 1
ATOM 628 C C . LYS A 1 85 ? -19.619 -1.053 22.349 1.00 41.56 85 LYS A C 1
ATOM 630 O O . LYS A 1 85 ? -18.847 -0.768 23.267 1.00 41.56 85 LYS A O 1
ATOM 635 N N . ASP A 1 86 ? -20.597 -0.267 21.905 1.00 43.19 86 ASP A N 1
ATOM 636 C CA . ASP A 1 86 ? -21.421 0.517 22.826 1.00 43.19 86 ASP A CA 1
ATOM 637 C C . ASP A 1 86 ? -22.440 -0.447 23.446 1.00 43.19 86 ASP A C 1
ATOM 639 O O . ASP A 1 86 ? -22.977 -1.289 22.686 1.00 43.19 86 ASP A O 1
#

Radius of gyration: 17.03 Å; chains: 1; bounding box: 36×24×45 Å

Foldseek 3Di:
DLVVVVVCVVVVVLLLVLLVVLQVLLVVQVWHADPSSPDTPPGDPPDDGPVRPPVVVVSVVVVVVVVVVVVVCCVVCVPPVPVPDD

Secondary structure (DSSP, 8-state):
-HHHHHHHHHHHHHHHHHHHHHHHHHHHTT-EEETTTTEEES--TT---TTTTTHHHHHHHHHHHHHHHHHHHHHH-TTS--S---